Protein AF-A0A1B6EXB1-F1 (afdb_monomer)

Solvent-accessible surface area (backbone atoms only — not comparable to full-atom values): 6720 Å² total; per-residue (Å²): 132,81,75,65,54,85,61,65,78,53,10,34,50,47,20,28,64,65,62,47,88,60,81,82,73,93,81,90,86,84,89,85,79,88,60,55,78,89,67,84,69,47,42,64,33,49,50,20,46,51,47,48,53,49,49,33,73,75,62,48,88,80,75,56,72,69,56,51,23,52,41,31,43,49,9,32,39,78,31,52,68,43,94,70,78,61,62,54,27,42,49,66,69,68,64,52,90,98,55,86,82,90,77,79,90,88,118

pLDDT: mean 93.91, std 6.73, range [48.53, 98.31]

Radius of gyration: 13.43 Å; Cα contacts (8 Å, |Δi|>4): 126; chains: 1; bounding box: 31×35×30 Å

Structure (mmCIF, N/CA/C/O backbone):
data_AF-A0A1B6EXB1-F1
#
_entry.id   AF-A0A1B6EXB1-F1
#
loop_
_atom_site.group_PDB
_atom_site.id
_atom_site.type_symbol
_atom_site.label_atom_id
_atom_site.label_alt_id
_atom_site.label_comp_id
_atom_site.label_asym_id
_atom_site.label_entity_id
_atom_site.label_seq_id
_atom_site.pdbx_PDB_ins_code
_atom_site.Cartn_x
_atom_site.Cartn_y
_atom_site.Cartn_z
_atom_site.occupancy
_atom_site.B_iso_or_equiv
_atom_site.auth_seq_id
_atom_site.auth_comp_id
_atom_site.auth_asym_id
_atom_site.auth_atom_id
_atom_site.pdbx_PDB_model_num
ATOM 1 N N . LYS A 1 1 ? 12.319 -15.873 3.665 1.00 72.56 1 LYS A N 1
ATOM 2 C CA . LYS A 1 1 ? 12.174 -14.406 3.840 1.00 72.56 1 LYS A CA 1
ATOM 3 C C . LYS A 1 1 ? 12.125 -13.801 2.442 1.00 72.56 1 LYS A C 1
ATOM 5 O O . LYS A 1 1 ? 12.966 -14.194 1.643 1.00 72.56 1 LYS A O 1
ATOM 10 N N . LEU A 1 2 ? 11.123 -12.981 2.110 1.00 90.81 2 LEU A N 1
ATOM 11 C CA . LEU A 1 2 ? 11.055 -12.332 0.792 1.00 90.81 2 LEU A CA 1
ATOM 12 C C . LEU A 1 2 ? 12.168 -11.286 0.672 1.00 90.81 2 LEU A C 1
ATOM 14 O O . LEU A 1 2 ? 12.536 -10.673 1.674 1.00 90.81 2 LEU A O 1
ATOM 18 N N . LEU A 1 3 ? 12.702 -11.118 -0.536 1.00 94.38 3 LEU A N 1
ATOM 19 C CA . LEU A 1 3 ? 13.753 -10.154 -0.859 1.00 94.38 3 LEU A CA 1
ATOM 20 C C . LEU A 1 3 ? 13.318 -9.300 -2.064 1.00 94.38 3 LEU A C 1
ATOM 22 O O . LEU A 1 3 ? 12.580 -9.813 -2.918 1.00 94.38 3 LEU A O 1
ATOM 26 N N . PRO A 1 4 ? 13.771 -8.037 -2.159 1.00 95.44 4 PRO A N 1
ATOM 27 C CA . PRO A 1 4 ? 13.593 -7.224 -3.359 1.00 95.44 4 PRO A CA 1
ATOM 28 C C . PRO A 1 4 ? 14.236 -7.878 -4.590 1.00 95.44 4 PRO A C 1
ATOM 30 O O . PRO A 1 4 ? 15.195 -8.641 -4.475 1.00 95.44 4 PRO A O 1
ATOM 33 N N . GLY A 1 5 ? 13.711 -7.586 -5.776 1.00 94.88 5 GLY A N 1
ATOM 34 C CA . GLY A 1 5 ? 14.275 -8.042 -7.046 1.00 94.88 5 GLY A CA 1
ATOM 35 C C . GLY A 1 5 ? 13.393 -7.693 -8.240 1.00 94.88 5 GLY A C 1
ATOM 36 O O . GLY A 1 5 ? 12.469 -6.895 -8.121 1.00 94.88 5 GLY A O 1
ATOM 37 N N . GLU A 1 6 ? 13.642 -8.328 -9.380 1.00 94.00 6 GLU A N 1
ATOM 38 C CA . GLU A 1 6 ? 12.858 -8.096 -10.597 1.00 94.00 6 GLU A CA 1
ATOM 39 C C . GLU A 1 6 ? 11.564 -8.947 -10.643 1.00 94.00 6 GLU A C 1
ATOM 41 O O . GLU A 1 6 ? 11.523 -10.040 -10.061 1.00 94.00 6 GLU A O 1
ATOM 46 N N . PRO A 1 7 ? 10.496 -8.470 -11.317 1.00 95.25 7 PRO A N 1
ATOM 47 C CA . PRO A 1 7 ? 10.353 -7.111 -11.843 1.00 95.25 7 PRO A CA 1
ATOM 48 C C . PRO A 1 7 ? 10.157 -6.082 -10.714 1.00 95.25 7 PRO A C 1
ATOM 50 O O . PRO A 1 7 ? 9.476 -6.372 -9.730 1.00 95.25 7 PRO A O 1
ATOM 53 N N . ASN A 1 8 ? 10.697 -4.869 -10.874 1.00 94.38 8 ASN A N 1
ATOM 54 C CA . ASN A 1 8 ? 10.688 -3.841 -9.818 1.00 94.38 8 ASN A CA 1
ATOM 55 C C . ASN A 1 8 ? 9.308 -3.530 -9.214 1.00 94.38 8 ASN A C 1
ATOM 57 O O . ASN A 1 8 ? 9.191 -3.359 -8.003 1.00 94.38 8 ASN A O 1
ATOM 61 N N . TRP A 1 9 ? 8.242 -3.526 -10.019 1.00 94.31 9 TRP A N 1
ATOM 62 C CA . TRP A 1 9 ? 6.884 -3.265 -9.521 1.00 94.31 9 TRP A CA 1
ATOM 63 C C . TRP A 1 9 ? 6.395 -4.332 -8.524 1.00 94.31 9 TRP A C 1
ATOM 65 O O . TRP A 1 9 ? 5.577 -4.044 -7.653 1.00 94.31 9 TRP A O 1
ATOM 75 N N . ALA A 1 10 ? 6.906 -5.564 -8.602 1.00 96.62 10 ALA A N 1
ATOM 76 C CA . ALA A 1 10 ? 6.527 -6.622 -7.673 1.00 96.62 10 ALA A CA 1
ATOM 77 C C . AL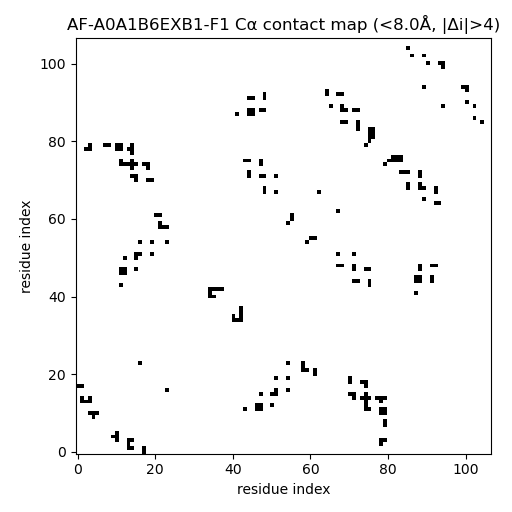A A 1 10 ? 7.108 -6.387 -6.270 1.00 96.62 10 ALA A C 1
ATOM 79 O O . ALA A 1 10 ? 6.658 -7.019 -5.315 1.00 96.62 10 ALA A O 1
ATOM 80 N N . ASN A 1 11 ? 8.087 -5.490 -6.114 1.00 97.75 11 ASN A N 1
ATOM 81 C CA . ASN A 1 11 ? 8.676 -5.190 -4.811 1.00 97.75 11 ASN A CA 1
ATOM 82 C C . ASN A 1 11 ? 7.688 -4.494 -3.869 1.00 97.75 11 ASN A C 1
ATOM 84 O O . ASN A 1 11 ? 7.711 -4.799 -2.680 1.00 97.75 11 ASN A O 1
ATOM 88 N N . TYR A 1 12 ? 6.761 -3.685 -4.393 1.00 97.56 12 TYR A N 1
ATOM 89 C CA . TYR A 1 12 ? 5.653 -3.120 -3.613 1.00 97.56 12 TYR A CA 1
ATOM 90 C C . TYR A 1 12 ? 4.823 -4.233 -2.949 1.00 97.56 12 TYR A C 1
ATOM 92 O O . TYR A 1 12 ? 4.604 -4.2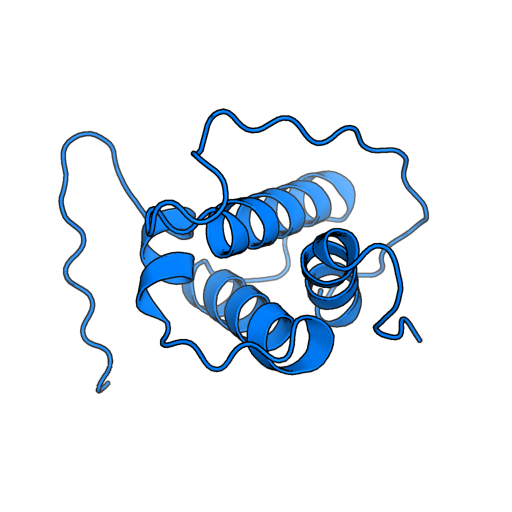36 -1.740 1.00 97.56 12 TYR A O 1
ATOM 100 N N . ILE A 1 13 ? 4.460 -5.265 -3.720 1.00 97.75 13 ILE A N 1
ATOM 101 C CA . ILE A 1 13 ? 3.707 -6.427 -3.225 1.00 97.75 13 ILE A CA 1
ATOM 102 C C . ILE A 1 13 ? 4.549 -7.259 -2.257 1.00 97.75 13 ILE A C 1
ATOM 104 O O . ILE A 1 13 ? 4.089 -7.599 -1.168 1.00 97.75 13 ILE A O 1
ATOM 108 N N . LYS A 1 14 ? 5.790 -7.593 -2.635 1.00 97.69 14 LYS A N 1
ATOM 109 C CA . LYS A 1 14 ? 6.693 -8.400 -1.799 1.00 97.69 14 LYS A CA 1
ATOM 110 C C . LYS A 1 14 ? 6.923 -7.747 -0.440 1.00 97.69 14 LYS A C 1
ATOM 112 O O . LYS A 1 14 ? 6.944 -8.464 0.556 1.00 97.69 14 LYS A O 1
ATOM 117 N N . GLY A 1 15 ? 7.071 -6.423 -0.397 1.00 97.69 15 GLY A N 1
ATOM 118 C CA . GLY A 1 15 ? 7.245 -5.681 0.846 1.00 97.69 15 GLY A CA 1
ATOM 119 C C . GLY A 1 15 ? 6.008 -5.739 1.729 1.00 97.69 15 GLY A C 1
ATOM 120 O O . GLY A 1 15 ? 6.119 -6.070 2.909 1.00 97.69 15 GLY A O 1
ATOM 121 N N . VAL A 1 16 ? 4.821 -5.531 1.154 1.00 97.69 16 VAL A N 1
ATOM 122 C CA . VAL A 1 16 ? 3.563 -5.655 1.901 1.00 97.69 16 VAL A CA 1
ATOM 123 C C . VAL A 1 16 ? 3.394 -7.070 2.457 1.00 97.69 16 VAL A C 1
ATOM 125 O O . VAL A 1 16 ? 3.109 -7.225 3.641 1.00 97.69 16 VAL A O 1
ATOM 128 N N . VAL A 1 17 ? 3.656 -8.110 1.658 1.00 97.00 17 VAL A N 1
ATOM 129 C CA . VAL A 1 17 ? 3.614 -9.510 2.119 1.00 97.00 17 VAL A CA 1
ATOM 130 C C . VAL A 1 17 ? 4.649 -9.775 3.217 1.00 97.00 17 VAL A C 1
ATOM 132 O O . VAL A 1 17 ? 4.363 -10.496 4.169 1.00 97.00 17 VAL A O 1
ATOM 135 N N . ALA A 1 18 ? 5.852 -9.207 3.106 1.00 96.50 18 ALA A N 1
ATOM 136 C CA . ALA A 1 18 ? 6.924 -9.410 4.077 1.00 96.50 18 ALA A CA 1
ATOM 137 C C . ALA A 1 18 ? 6.640 -8.771 5.444 1.00 96.50 18 ALA A C 1
ATOM 139 O O . ALA A 1 18 ? 7.105 -9.297 6.457 1.00 96.50 18 ALA A O 1
ATOM 140 N N . PHE A 1 19 ? 5.908 -7.654 5.473 1.00 96.19 19 PHE A N 1
ATOM 141 C CA . PHE A 1 19 ? 5.557 -6.929 6.699 1.00 96.19 19 PHE A CA 1
ATOM 142 C C . PHE A 1 19 ? 4.135 -7.192 7.200 1.00 96.19 19 PHE A C 1
ATOM 144 O O . PHE A 1 19 ? 3.773 -6.708 8.275 1.00 96.19 19 PHE A O 1
ATOM 151 N N . PHE A 1 20 ? 3.333 -7.964 6.467 1.00 95.81 20 PHE A N 1
ATOM 152 C CA . PHE A 1 20 ? 2.017 -8.391 6.921 1.00 95.81 20 PHE A CA 1
ATOM 153 C C . PHE A 1 20 ? 2.143 -9.218 8.211 1.00 95.81 20 PHE A C 1
ATOM 155 O O . PHE A 1 20 ? 2.918 -10.171 8.277 1.00 95.81 20 PHE A O 1
ATOM 162 N N . LYS A 1 21 ? 1.388 -8.854 9.256 1.00 92.19 21 LYS A N 1
ATOM 163 C CA . LYS A 1 21 ? 1.502 -9.491 10.582 1.00 92.19 21 LYS A CA 1
ATOM 164 C C . LYS A 1 21 ? 0.884 -10.897 10.642 1.00 92.19 21 LYS A C 1
ATOM 166 O O . LYS A 1 21 ? 1.165 -11.648 11.573 1.00 92.19 21 LYS A O 1
ATOM 171 N N . GLY A 1 22 ? 0.035 -11.257 9.677 1.00 89.50 22 GLY A N 1
ATOM 172 C CA . GLY A 1 22 ? -0.591 -12.577 9.585 1.00 89.50 22 GLY A CA 1
ATOM 173 C C . GLY A 1 22 ? 0.281 -13.621 8.877 1.00 89.50 22 GLY A C 1
ATOM 174 O O . GLY A 1 22 ? 1.270 -13.307 8.220 1.00 89.50 22 GLY A O 1
ATOM 175 N N . THR A 1 23 ? -0.104 -14.896 8.977 1.00 91.12 23 THR A N 1
ATOM 176 C CA . THR A 1 23 ? 0.569 -15.973 8.232 1.00 91.12 23 THR A CA 1
ATOM 177 C C . THR A 1 23 ? 0.042 -16.032 6.802 1.00 91.12 23 THR A C 1
ATOM 179 O O . THR A 1 2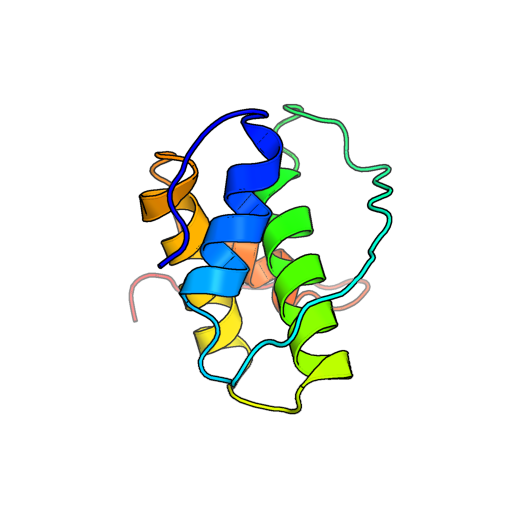3 ? -1.081 -16.477 6.568 1.00 91.12 23 THR A O 1
ATOM 182 N N . VAL A 1 24 ? 0.868 -15.618 5.844 1.00 93.56 24 VAL A N 1
ATOM 183 C CA . VAL A 1 24 ? 0.534 -15.649 4.415 1.00 93.56 24 VAL A CA 1
ATOM 184 C C . VAL A 1 24 ? 0.827 -17.032 3.830 1.00 93.56 24 VAL A 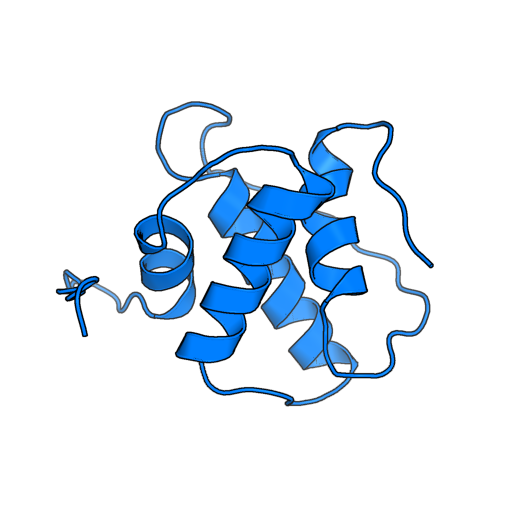C 1
ATOM 186 O O . VAL A 1 24 ? 1.940 -17.547 3.952 1.00 93.56 24 VAL A O 1
ATOM 189 N N . LYS A 1 25 ? -0.168 -17.632 3.169 1.00 93.31 25 LYS A N 1
ATOM 190 C CA . LYS A 1 25 ? 0.017 -18.807 2.297 1.00 93.31 25 LYS A CA 1
ATOM 191 C C . LYS A 1 25 ? 0.181 -18.351 0.845 1.00 93.31 25 LYS A C 1
ATOM 193 O O . LYS A 1 25 ? -0.136 -17.212 0.523 1.00 93.31 25 LYS A O 1
ATOM 198 N N . GLY A 1 26 ? 0.664 -19.236 -0.029 1.00 94.69 26 GLY A N 1
ATOM 199 C CA . GLY A 1 26 ? 0.720 -18.953 -1.466 1.00 94.69 26 GLY A CA 1
ATOM 200 C C . GLY A 1 26 ? -0.664 -18.613 -2.028 1.00 94.69 26 GLY A C 1
ATOM 201 O O . GLY A 1 26 ? -1.665 -19.183 -1.593 1.00 94.69 26 GLY A O 1
ATOM 202 N N . PHE A 1 27 ? -0.703 -17.676 -2.969 1.00 96.12 27 PHE A N 1
ATOM 203 C CA . PHE A 1 27 ? -1.913 -17.224 -3.646 1.00 96.12 27 PHE A CA 1
ATOM 204 C C . PHE A 1 27 ? -1.587 -16.844 -5.090 1.00 96.12 27 PHE A C 1
ATOM 206 O O . PHE A 1 27 ? -0.457 -16.459 -5.390 1.00 96.12 27 PHE A O 1
ATOM 213 N N . ASP A 1 28 ? -2.604 -16.889 -5.944 1.00 97.50 28 ASP A N 1
ATOM 214 C CA . ASP A 1 28 ? -2.567 -16.337 -7.294 1.00 97.50 28 ASP A CA 1
ATOM 215 C C . ASP A 1 28 ? -3.435 -15.078 -7.332 1.00 97.50 28 ASP A C 1
ATOM 217 O O . ASP A 1 28 ? -4.560 -15.066 -6.826 1.00 97.50 28 ASP A O 1
ATOM 221 N N . ALA A 1 29 ? -2.909 -14.001 -7.913 1.00 97.12 29 ALA A N 1
ATOM 222 C CA . ALA A 1 29 ? -3.604 -12.725 -8.015 1.00 97.12 29 ALA A CA 1
ATOM 223 C C . ALA A 1 29 ? -3.284 -12.037 -9.345 1.00 97.12 29 ALA A C 1
ATOM 225 O O . ALA A 1 29 ? -2.168 -12.128 -9.857 1.00 97.12 29 ALA A O 1
ATOM 226 N N . VAL A 1 30 ? -4.268 -11.313 -9.880 1.00 97.88 30 VAL A N 1
ATOM 227 C CA . VAL A 1 30 ? -4.113 -10.455 -11.060 1.00 97.88 30 VAL A CA 1
ATOM 228 C C . VAL A 1 30 ? -4.268 -9.006 -10.618 1.00 97.88 30 VAL A C 1
ATOM 230 O O . VAL A 1 30 ? -5.251 -8.656 -9.968 1.00 97.88 30 VAL A O 1
ATOM 233 N N . VAL A 1 31 ? -3.301 -8.165 -10.984 1.00 96.19 31 VAL A N 1
ATOM 234 C CA . VAL A 1 31 ? -3.308 -6.730 -10.682 1.00 96.19 31 VAL A CA 1
ATOM 235 C C . VAL A 1 31 ? -3.728 -5.960 -11.925 1.00 96.19 31 VAL A C 1
ATOM 237 O O . VAL A 1 31 ? -3.120 -6.099 -12.985 1.00 96.19 31 VAL A O 1
ATOM 240 N N . VAL A 1 32 ? -4.749 -5.120 -11.780 1.00 96.00 32 VAL A N 1
ATOM 241 C CA . VAL A 1 32 ?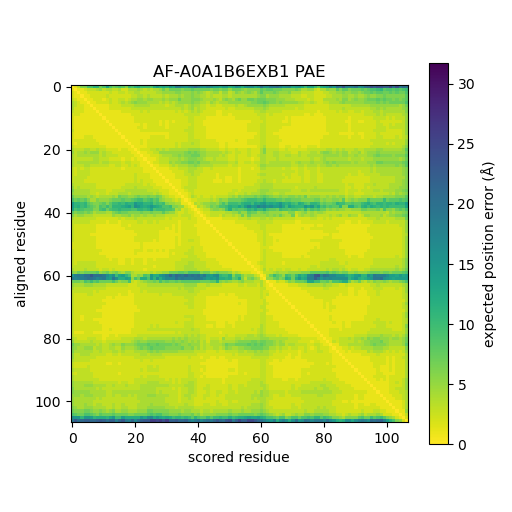 -5.207 -4.187 -12.812 1.00 96.00 32 VAL A CA 1
ATOM 242 C C . VAL A 1 32 ? -5.335 -2.813 -12.169 1.00 96.00 32 VAL A C 1
ATOM 244 O O . VAL A 1 32 ? -5.878 -2.693 -11.074 1.00 96.00 32 VAL A O 1
ATOM 247 N N . SER A 1 33 ? -4.833 -1.778 -12.837 1.00 94.06 33 SER A N 1
ATOM 248 C CA . SER A 1 33 ? -4.922 -0.398 -12.361 1.00 94.06 33 SER A CA 1
ATOM 249 C C . SER A 1 33 ? -5.229 0.542 -13.519 1.00 94.06 33 SER A C 1
ATOM 251 O O . SER A 1 33 ? -4.695 0.385 -14.616 1.00 94.06 33 SER A O 1
ATOM 253 N N . ASN A 1 34 ? -6.093 1.521 -13.260 1.00 94.75 34 ASN A N 1
ATOM 254 C CA . ASN A 1 34 ? -6.328 2.672 -14.128 1.00 94.75 34 ASN A CA 1
ATOM 255 C C . ASN A 1 34 ? -5.629 3.942 -13.608 1.00 94.75 34 ASN A C 1
ATOM 257 O O . ASN A 1 34 ? -5.802 5.007 -14.198 1.00 94.75 34 ASN A O 1
ATOM 261 N N . VAL A 1 35 ? -4.851 3.846 -12.522 1.00 93.62 35 VAL A N 1
ATOM 262 C CA . VAL A 1 35 ? -4.027 4.951 -12.025 1.00 93.62 35 VAL A CA 1
ATOM 263 C C . VAL A 1 35 ? -2.840 5.122 -12.977 1.00 93.62 35 VAL A C 1
ATOM 265 O O . VAL A 1 35 ? -2.086 4.164 -13.173 1.00 93.62 35 VAL A O 1
ATOM 268 N N . PRO A 1 36 ? -2.638 6.310 -13.575 1.00 89.25 36 PRO A N 1
ATOM 269 C CA . PRO A 1 36 ? -1.507 6.552 -14.461 1.00 89.25 36 PRO A CA 1
ATOM 270 C C . PRO A 1 36 ? -0.175 6.275 -13.759 1.00 89.25 36 PRO A C 1
ATOM 272 O O . PRO A 1 36 ? 0.150 6.891 -12.740 1.00 89.25 36 PRO A O 1
ATOM 275 N N . LEU A 1 37 ? 0.611 5.354 -14.317 1.00 85.25 37 LEU A N 1
ATOM 276 C CA . LEU A 1 37 ? 1.911 4.985 -13.762 1.00 85.25 37 LEU A CA 1
ATOM 277 C C . LEU A 1 37 ? 2.874 6.174 -13.841 1.00 85.25 37 LEU A C 1
ATOM 279 O O . LEU A 1 37 ? 3.054 6.761 -14.906 1.00 85.25 37 LEU A O 1
ATOM 283 N N . GLY A 1 38 ? 3.488 6.531 -12.711 1.00 77.00 38 GLY A N 1
ATOM 284 C CA . GLY A 1 38 ? 4.461 7.629 -12.644 1.00 77.00 38 GLY A CA 1
ATOM 285 C C . GLY A 1 38 ? 3.869 9.032 -12.835 1.00 77.00 38 GLY A C 1
ATOM 286 O O . GLY A 1 38 ? 4.620 9.995 -12.932 1.00 77.00 38 GLY A O 1
ATOM 287 N N . GLY A 1 39 ? 2.539 9.176 -12.858 1.00 78.56 39 GLY A N 1
ATOM 288 C CA . GLY A 1 39 ? 1.864 10.463 -13.064 1.00 78.56 39 GLY A CA 1
ATOM 289 C C . GLY A 1 39 ? 1.773 11.363 -11.826 1.00 78.56 39 GLY A C 1
ATOM 290 O O . GLY A 1 39 ? 1.051 12.352 -11.863 1.00 78.56 39 GLY A O 1
ATOM 291 N N . GLY A 1 40 ? 2.431 11.009 -10.716 1.00 85.31 40 GLY A N 1
ATOM 292 C CA . GLY A 1 40 ? 2.312 11.738 -9.444 1.00 85.31 40 GLY A CA 1
ATOM 293 C C . GLY A 1 40 ? 0.968 11.547 -8.726 1.00 8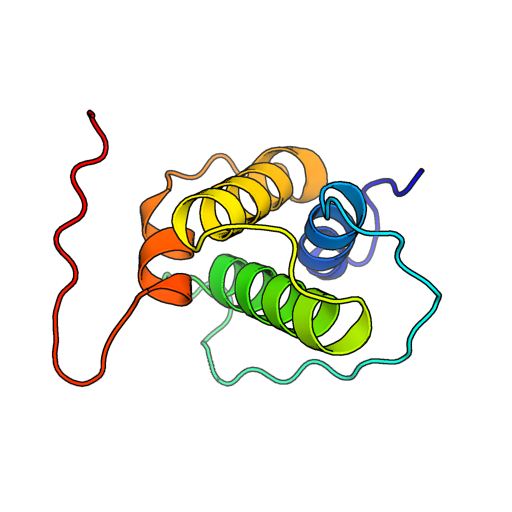5.31 40 GLY A C 1
ATOM 294 O O . GLY A 1 40 ? 0.632 12.331 -7.849 1.00 85.31 40 GLY A O 1
ATOM 295 N N . LEU A 1 41 ? 0.202 10.514 -9.096 1.00 91.00 41 LEU A N 1
ATOM 296 C CA . LEU A 1 41 ? -1.097 10.155 -8.505 1.00 91.00 41 LEU A CA 1
ATOM 297 C C . LEU A 1 41 ? -1.006 8.896 -7.622 1.00 91.00 41 LEU A C 1
ATOM 299 O O . LEU A 1 41 ? -1.959 8.127 -7.526 1.00 91.00 41 LEU A O 1
ATOM 303 N N . SER A 1 42 ? 0.169 8.661 -7.030 1.00 92.94 42 SER A N 1
ATOM 304 C CA . SER A 1 42 ? 0.394 7.626 -6.009 1.00 92.94 42 SER A CA 1
ATOM 305 C C . SER A 1 42 ? 0.049 6.194 -6.451 1.00 92.94 42 SER A C 1
ATOM 307 O O . SER A 1 42 ? -0.541 5.409 -5.704 1.00 92.94 42 SER A O 1
ATOM 309 N N . SER A 1 43 ? 0.443 5.817 -7.675 1.00 93.25 43 SER A N 1
ATOM 310 C CA . SER A 1 43 ? 0.215 4.463 -8.200 1.00 93.25 43 SER A CA 1
ATOM 311 C C . SER A 1 43 ? 0.860 3.368 -7.337 1.00 93.25 43 SER A C 1
ATOM 313 O O . SER A 1 43 ? 0.278 2.291 -7.216 1.00 93.25 43 SER A O 1
ATOM 315 N N . SER A 1 44 ? 2.013 3.637 -6.709 1.00 95.38 44 SER A N 1
ATOM 316 C CA . SER A 1 44 ? 2.679 2.710 -5.778 1.00 95.38 44 SER A CA 1
ATOM 317 C C . SER A 1 44 ? 1.849 2.480 -4.518 1.00 95.38 44 SER A C 1
ATOM 319 O O . SER A 1 44 ? 1.453 1.346 -4.255 1.00 95.38 44 SER A O 1
ATOM 321 N N . ALA A 1 45 ? 1.476 3.548 -3.811 1.00 97.31 45 ALA A N 1
ATOM 322 C CA . ALA A 1 45 ? 0.654 3.452 -2.608 1.00 97.31 45 ALA A CA 1
ATOM 323 C C . ALA A 1 45 ? -0.693 2.756 -2.871 1.00 97.31 45 ALA A C 1
ATOM 325 O O . ALA A 1 45 ? -1.123 1.929 -2.068 1.00 97.31 45 ALA A O 1
ATOM 326 N N . SER A 1 46 ? -1.333 3.007 -4.023 1.00 97.38 46 SER A N 1
ATOM 327 C CA . SER A 1 46 ? -2.574 2.307 -4.398 1.00 97.38 46 SER A CA 1
ATOM 328 C C . SER A 1 46 ? -2.378 0.789 -4.538 1.00 97.38 46 SER A C 1
ATOM 330 O O . SER A 1 46 ? -3.241 0.000 -4.140 1.00 97.38 46 SER A O 1
ATOM 332 N N . LEU A 1 47 ? -1.222 0.360 -5.057 1.00 97.50 47 LEU A N 1
ATOM 333 C CA . LEU A 1 47 ? -0.864 -1.049 -5.203 1.00 97.50 47 LEU A CA 1
ATOM 334 C C . LEU A 1 47 ? -0.540 -1.686 -3.846 1.00 97.50 47 LEU A C 1
ATOM 336 O O . LEU A 1 47 ? -0.976 -2.801 -3.566 1.00 97.50 47 LEU A O 1
ATOM 340 N N . GLU A 1 48 ? 0.189 -0.981 -2.988 1.00 98.31 48 GLU A N 1
ATOM 341 C CA . GLU A 1 48 ? 0.523 -1.450 -1.642 1.00 98.31 48 GLU A CA 1
ATOM 342 C C . GLU A 1 48 ? -0.734 -1.632 -0.788 1.00 98.31 48 GLU A C 1
ATOM 344 O O . GLU A 1 48 ? -0.965 -2.706 -0.228 1.00 98.31 48 GLU A O 1
ATOM 349 N N . VAL A 1 49 ? -1.587 -0.606 -0.748 1.00 98.12 49 VAL A N 1
ATOM 350 C CA . VAL A 1 49 ? -2.827 -0.602 0.032 1.00 98.12 49 VAL A CA 1
ATOM 351 C C . VAL A 1 49 ? -3.796 -1.668 -0.470 1.00 98.12 49 VAL A C 1
ATOM 353 O O . VAL A 1 49 ? -4.342 -2.421 0.338 1.00 98.12 49 VAL A O 1
ATOM 356 N N . SER A 1 50 ? -3.986 -1.794 -1.787 1.00 98.12 50 SER A N 1
ATOM 357 C CA . SER A 1 50 ? -4.840 -2.851 -2.348 1.00 98.12 50 SER A CA 1
ATOM 358 C C . SER A 1 50 ? -4.298 -4.250 -2.050 1.00 98.12 50 SER A C 1
ATOM 360 O O . SER A 1 50 ? -5.073 -5.132 -1.680 1.00 98.12 50 SER A O 1
ATOM 362 N N . THR A 1 51 ? -2.976 -4.443 -2.110 1.00 98.06 51 THR A N 1
ATOM 363 C CA . THR A 1 51 ? -2.328 -5.702 -1.716 1.00 98.06 51 THR A CA 1
ATOM 364 C C . THR A 1 51 ? -2.579 -6.010 -0.246 1.00 98.06 51 THR A C 1
ATOM 366 O O . THR A 1 51 ? -2.963 -7.127 0.089 1.00 98.06 51 THR A O 1
ATOM 369 N N . TYR A 1 52 ? -2.412 -5.029 0.642 1.00 98.06 52 TYR A N 1
ATOM 370 C CA . TYR A 1 52 ? -2.639 -5.225 2.069 1.00 98.06 52 TYR A CA 1
ATOM 371 C C . TYR A 1 52 ? -4.089 -5.644 2.338 1.00 98.06 52 TYR A C 1
ATOM 373 O O . TYR A 1 52 ? -4.341 -6.624 3.038 1.00 98.06 52 TYR A O 1
ATOM 381 N N . MET A 1 53 ? -5.050 -4.927 1.750 1.00 97.38 53 MET A N 1
ATOM 382 C CA . MET A 1 53 ? -6.477 -5.223 1.898 1.00 97.38 53 MET A CA 1
ATOM 383 C C . MET A 1 53 ? -6.841 -6.599 1.323 1.00 97.38 53 MET A C 1
ATOM 385 O O . MET A 1 53 ? -7.664 -7.308 1.900 1.00 97.38 53 MET A O 1
ATOM 389 N N . PHE A 1 54 ? -6.198 -7.013 0.229 1.00 97.69 54 PHE A N 1
ATOM 390 C CA . PHE A 1 54 ? -6.342 -8.355 -0.331 1.00 97.69 54 PHE A CA 1
ATOM 391 C C . PHE A 1 54 ? -5.834 -9.440 0.631 1.00 97.69 54 PHE A C 1
ATOM 393 O O . PHE A 1 54 ? -6.550 -10.406 0.896 1.00 97.69 54 PHE A O 1
ATOM 400 N N . LEU A 1 55 ? -4.638 -9.268 1.206 1.00 97.12 55 LEU A N 1
ATOM 401 C CA . LEU A 1 55 ? -4.088 -10.201 2.197 1.00 97.12 55 LEU A CA 1
ATOM 402 C C . LEU A 1 55 ? -4.968 -10.284 3.445 1.00 97.12 55 LEU A C 1
ATOM 404 O O . LEU A 1 55 ? -5.209 -11.378 3.949 1.00 97.12 55 LEU A O 1
ATOM 408 N N . GLU A 1 56 ? -5.483 -9.148 3.916 1.00 95.75 56 GLU A N 1
ATOM 409 C CA . GLU A 1 56 ? -6.421 -9.104 5.036 1.00 95.75 56 GLU A CA 1
ATOM 410 C C . GLU A 1 56 ? -7.712 -9.877 4.726 1.00 95.75 56 GLU A C 1
ATOM 412 O O . GLU A 1 56 ? -8.197 -10.642 5.560 1.00 95.75 56 GLU A O 1
ATOM 417 N N . GLY A 1 57 ? -8.245 -9.730 3.510 1.00 95.62 57 GLY A N 1
ATOM 418 C CA . GLY A 1 57 ? -9.419 -10.472 3.053 1.00 95.62 57 GLY A CA 1
ATOM 419 C C . GLY A 1 57 ? -9.200 -11.988 2.988 1.00 95.62 57 GLY A C 1
ATOM 420 O O . GLY A 1 57 ? -10.126 -12.745 3.274 1.00 95.62 57 GLY A O 1
ATOM 421 N N . LEU A 1 58 ? -7.988 -12.442 2.650 1.00 96.56 58 LEU A N 1
ATOM 422 C CA . LEU A 1 58 ? -7.655 -13.869 2.550 1.00 96.56 58 LEU A CA 1
ATOM 423 C C . LEU A 1 58 ? -7.247 -14.513 3.880 1.00 96.56 58 LEU A C 1
ATOM 425 O O . LEU A 1 58 ? -7.564 -15.677 4.125 1.00 96.56 58 LEU A O 1
ATOM 429 N N . PHE A 1 59 ? -6.503 -13.788 4.713 1.00 95.06 59 PHE A N 1
ATOM 430 C CA . PHE A 1 59 ? -5.805 -14.349 5.875 1.00 95.06 59 PHE A CA 1
ATOM 431 C C . PHE A 1 59 ? -6.282 -13.776 7.216 1.00 95.06 59 PHE A C 1
ATOM 433 O O . PHE A 1 59 ? -5.804 -14.206 8.265 1.00 95.06 59 PHE A O 1
ATOM 440 N N . GLY A 1 60 ? -7.264 -12.871 7.193 1.00 89.69 60 GLY A N 1
ATOM 441 C CA . GLY A 1 60 ? -7.916 -12.314 8.373 1.00 89.69 60 GLY A CA 1
ATOM 442 C C . GLY A 1 60 ? -7.386 -10.942 8.791 1.00 89.69 60 GLY A C 1
ATOM 443 O O . GLY A 1 60 ? -6.348 -10.468 8.333 1.00 89.69 60 GLY A O 1
ATOM 444 N N . LYS A 1 61 ? -8.143 -10.302 9.691 1.00 77.69 61 LYS A N 1
ATOM 445 C CA . LYS A 1 61 ? -7.898 -8.941 10.183 1.00 77.69 61 LYS A CA 1
ATOM 446 C C . LYS A 1 61 ? -6.726 -8.897 11.157 1.00 77.69 61 LYS A C 1
ATOM 448 O O . LYS A 1 61 ? -6.764 -9.585 12.175 1.00 77.69 61 LYS A O 1
ATOM 453 N N . THR A 1 62 ? -5.743 -8.041 10.886 1.00 73.50 62 THR A N 1
ATOM 454 C CA . THR A 1 62 ? -4.549 -7.925 11.738 1.00 73.50 62 THR A CA 1
ATOM 455 C C . THR A 1 62 ? -4.387 -6.562 12.404 1.00 73.50 62 THR A C 1
ATOM 457 O O . THR A 1 62 ? -3.835 -6.520 13.497 1.00 73.50 62 THR A O 1
ATOM 460 N N . ASP A 1 63 ? -4.879 -5.466 11.806 1.00 89.00 63 ASP A N 1
ATOM 461 C CA . ASP A 1 63 ? -4.435 -4.111 12.177 1.00 89.00 63 ASP A CA 1
ATOM 462 C C . ASP A 1 63 ? -5.509 -3.013 12.011 1.00 89.00 63 ASP A C 1
ATOM 464 O O . ASP A 1 63 ? -6.496 -3.166 11.278 1.00 89.00 63 ASP A O 1
ATOM 468 N N . CYS A 1 64 ? -5.319 -1.867 12.678 1.00 94.25 64 CYS A N 1
ATOM 469 C CA . CYS A 1 64 ? -6.118 -0.657 12.435 1.00 94.25 64 CYS A CA 1
ATOM 470 C C . CYS A 1 64 ? -5.647 0.087 11.170 1.00 94.25 64 CYS A C 1
ATOM 472 O O . CYS A 1 64 ? -4.504 -0.058 10.755 1.00 94.25 64 CYS A O 1
ATOM 474 N N . GLN A 1 65 ? -6.496 0.922 10.552 1.00 94.50 65 GLN A N 1
ATOM 475 C CA . GLN A 1 65 ? -6.178 1.595 9.274 1.00 94.50 65 GLN A CA 1
ATOM 476 C C . GLN A 1 65 ? -4.834 2.350 9.285 1.00 94.50 65 GLN A C 1
ATOM 478 O O . GLN A 1 65 ? -4.073 2.243 8.324 1.00 94.50 65 GLN A O 1
ATOM 483 N N . LYS A 1 66 ? -4.503 3.039 10.389 1.00 95.00 66 LYS A N 1
ATOM 484 C CA . LYS A 1 66 ? -3.211 3.725 10.573 1.00 95.00 66 LYS A CA 1
ATOM 485 C C . LYS A 1 66 ? -2.029 2.761 10.454 1.00 95.00 66 LYS A C 1
ATOM 487 O O . LYS A 1 66 ? -1.079 3.036 9.729 1.00 95.00 66 LYS A O 1
ATOM 492 N N . GLU A 1 67 ? -2.089 1.624 11.138 1.00 95.38 67 GLU A N 1
ATOM 493 C CA . GLU A 1 67 ? -1.028 0.612 11.093 1.00 95.38 67 GLU A CA 1
ATOM 494 C C . GLU A 1 67 ? -0.882 0.001 9.699 1.00 95.38 67 GLU A C 1
ATOM 496 O O . GLU A 1 67 ? 0.240 -0.188 9.237 1.00 95.38 67 GLU A O 1
ATOM 501 N N . LYS A 1 68 ? -1.994 -0.246 8.996 1.00 96.69 68 LYS A N 1
ATOM 502 C CA . LYS A 1 68 ? -1.955 -0.751 7.615 1.00 96.69 68 LYS A CA 1
ATOM 503 C C . LYS A 1 68 ? -1.211 0.206 6.687 1.00 96.69 68 LYS A C 1
ATOM 505 O O . LYS A 1 68 ? -0.364 -0.225 5.908 1.00 96.69 68 LYS A O 1
ATOM 510 N N . ALA A 1 69 ? -1.500 1.502 6.792 1.00 97.19 69 ALA A N 1
ATOM 511 C CA . ALA A 1 69 ? -0.838 2.522 5.989 1.00 97.19 69 ALA A CA 1
ATOM 512 C C . ALA A 1 69 ? 0.661 2.639 6.324 1.00 97.19 69 ALA A C 1
ATOM 514 O O . ALA A 1 69 ? 1.481 2.729 5.416 1.00 97.19 69 ALA A O 1
ATOM 515 N N . LEU A 1 70 ? 1.034 2.544 7.607 1.00 97.00 70 LEU A N 1
ATOM 516 C CA . LEU A 1 70 ? 2.440 2.510 8.033 1.00 97.00 70 LEU A CA 1
ATOM 517 C C . LEU A 1 70 ? 3.179 1.263 7.523 1.00 97.00 70 LEU A C 1
ATOM 519 O O . LEU A 1 70 ? 4.344 1.351 7.144 1.00 97.00 70 LEU A O 1
ATOM 523 N N . ILE A 1 71 ? 2.516 0.104 7.477 1.00 97.12 71 ILE A N 1
ATOM 524 C CA . ILE A 1 71 ? 3.085 -1.118 6.889 1.00 97.12 71 ILE A CA 1
ATOM 525 C C . ILE A 1 71 ? 3.331 -0.935 5.387 1.00 97.12 71 ILE A C 1
ATOM 527 O O . ILE A 1 71 ? 4.386 -1.333 4.896 1.00 97.12 71 ILE A O 1
ATOM 531 N N . CYS A 1 72 ? 2.394 -0.312 4.671 1.00 98.06 72 CYS A N 1
ATOM 532 C CA . CYS A 1 72 ? 2.557 -0.003 3.250 1.00 98.06 72 CYS A CA 1
ATOM 533 C C . CYS A 1 72 ? 3.728 0.967 3.020 1.00 98.06 72 CYS A C 1
ATOM 535 O O . CYS A 1 72 ? 4.613 0.667 2.230 1.00 98.06 72 CYS A O 1
ATOM 537 N N . GLN A 1 73 ? 3.825 2.046 3.804 1.00 98.06 73 GLN A N 1
ATOM 538 C CA . GLN A 1 73 ? 4.948 2.988 3.719 1.00 98.06 73 GLN A CA 1
ATOM 539 C C . GLN A 1 73 ? 6.290 2.285 3.966 1.00 98.06 73 GLN A C 1
ATOM 541 O O . GLN A 1 73 ? 7.272 2.492 3.254 1.00 98.06 73 GLN A O 1
ATOM 546 N N . ARG A 1 74 ? 6.330 1.403 4.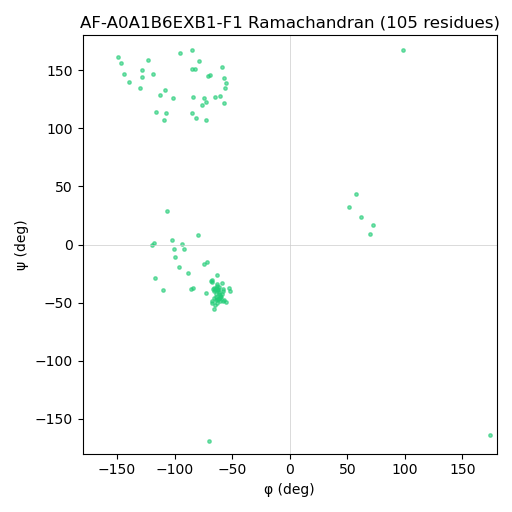969 1.00 97.50 74 ARG A N 1
ATOM 547 C CA . ARG A 1 74 ? 7.516 0.604 5.271 1.00 97.50 74 ARG A CA 1
ATOM 548 C C . ARG A 1 74 ? 7.892 -0.325 4.112 1.00 97.50 74 ARG A C 1
ATOM 550 O O . ARG A 1 74 ? 9.078 -0.496 3.836 1.00 97.50 74 ARG A O 1
ATOM 557 N N . ALA A 1 75 ? 6.908 -0.917 3.434 1.00 97.62 75 ALA A N 1
ATOM 558 C CA . ALA A 1 75 ? 7.135 -1.699 2.222 1.00 97.62 75 ALA A CA 1
ATOM 559 C C . ALA A 1 75 ? 7.763 -0.843 1.109 1.00 97.62 75 ALA A C 1
ATOM 561 O O . ALA A 1 75 ? 8.737 -1.281 0.493 1.00 97.62 75 ALA A O 1
ATOM 562 N N . GLU A 1 76 ? 7.278 0.382 0.902 1.00 97.25 76 GLU A N 1
ATOM 563 C CA . GLU A 1 76 ? 7.838 1.311 -0.086 1.00 97.25 76 GLU A CA 1
ATOM 564 C C . GLU A 1 76 ? 9.307 1.652 0.215 1.00 97.25 76 GLU A C 1
ATOM 566 O O . GLU A 1 76 ? 10.174 1.589 -0.663 1.00 97.25 76 GLU A O 1
ATOM 571 N N . HIS A 1 77 ? 9.613 1.937 1.484 1.00 97.44 77 HIS A N 1
ATOM 572 C CA . HIS A 1 77 ? 10.967 2.277 1.927 1.00 97.44 77 HIS A CA 1
ATOM 573 C C . HIS A 1 77 ? 11.931 1.094 1.820 1.00 97.44 77 HIS A C 1
ATOM 575 O O . HIS A 1 77 ? 13.010 1.240 1.253 1.00 97.44 77 HIS A O 1
ATOM 581 N N . GLU A 1 78 ? 11.567 -0.075 2.358 1.00 96.88 78 GLU A N 1
ATOM 582 C CA . GLU A 1 78 ? 12.501 -1.202 2.505 1.00 96.88 78 GLU A CA 1
ATOM 583 C C . GLU A 1 78 ? 12.552 -2.135 1.283 1.00 96.88 78 GLU A C 1
ATOM 585 O O . GLU A 1 78 ? 13.556 -2.821 1.088 1.00 96.88 78 GLU A O 1
ATOM 590 N N . PHE A 1 79 ? 11.497 -2.194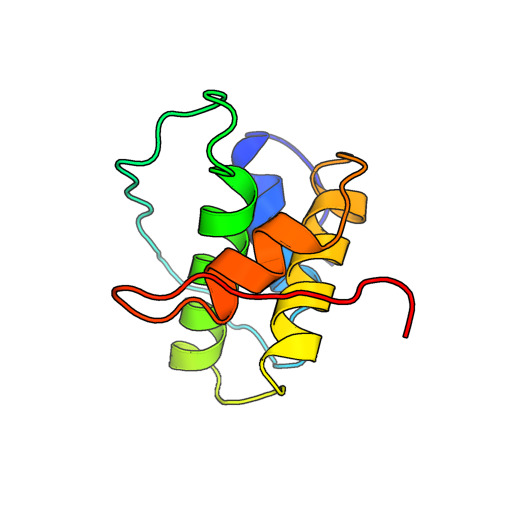 0.459 1.00 97.62 79 PHE A N 1
ATOM 591 C CA . PHE A 1 79 ? 11.459 -3.076 -0.717 1.00 97.62 79 PHE A CA 1
ATOM 592 C C . PHE A 1 79 ? 11.528 -2.328 -2.044 1.00 97.62 79 PHE A C 1
ATOM 594 O O . PHE A 1 79 ? 12.203 -2.803 -2.960 1.00 97.62 79 PHE A O 1
ATOM 601 N N . ALA A 1 80 ? 10.861 -1.179 -2.165 1.00 94.38 80 ALA A N 1
ATOM 602 C CA . ALA A 1 80 ? 10.929 -0.355 -3.371 1.00 94.38 80 ALA A CA 1
ATOM 603 C C . ALA A 1 80 ? 12.032 0.718 -3.313 1.00 94.38 80 ALA A C 1
ATOM 605 O O . ALA A 1 80 ? 12.249 1.413 -4.304 1.00 94.38 80 ALA A O 1
ATOM 606 N N . ASN A 1 81 ? 12.747 0.842 -2.184 1.00 93.62 81 ASN A N 1
ATOM 607 C CA . ASN A 1 81 ? 13.824 1.817 -1.960 1.00 93.62 81 ASN A CA 1
ATOM 608 C C . ASN A 1 81 ? 13.415 3.261 -2.291 1.00 93.62 81 ASN A C 1
ATOM 610 O O . ASN A 1 81 ? 14.232 4.058 -2.755 1.00 93.62 81 ASN A O 1
ATOM 614 N N . THR A 1 82 ? 12.141 3.594 -2.084 1.00 91.56 82 THR A N 1
ATOM 615 C CA . THR A 1 82 ? 11.591 4.906 -2.424 1.00 91.56 82 THR A CA 1
ATOM 616 C C . THR A 1 82 ? 11.294 5.667 -1.133 1.00 91.56 82 THR A C 1
ATOM 618 O O . THR A 1 82 ? 10.356 5.310 -0.424 1.00 91.56 82 THR A O 1
ATOM 621 N N . PRO A 1 83 ? 12.087 6.694 -0.773 1.00 89.56 83 PRO A N 1
ATOM 622 C CA . PRO A 1 83 ? 11.841 7.474 0.431 1.00 89.56 83 PRO A CA 1
ATOM 623 C C . PRO A 1 83 ? 10.622 8.380 0.220 1.00 89.56 83 PRO A C 1
ATOM 625 O O . PRO A 1 83 ? 10.689 9.375 -0.500 1.00 89.56 83 PRO A O 1
ATOM 628 N N . CYS A 1 84 ? 9.506 8.033 0.855 1.00 92.19 84 CYS A N 1
ATOM 629 C CA . CYS A 1 84 ? 8.245 8.772 0.781 1.00 92.19 84 CYS A CA 1
ATOM 630 C C . CYS A 1 84 ? 7.736 9.207 2.168 1.00 92.19 84 CYS A C 1
ATOM 632 O O . CYS A 1 84 ? 8.094 8.633 3.203 1.00 92.19 84 CYS A O 1
ATOM 634 N N . GLY A 1 85 ? 6.878 10.231 2.189 1.00 93.88 85 GLY A N 1
ATOM 635 C CA . GLY A 1 85 ? 6.063 10.559 3.362 1.00 93.88 85 GLY A CA 1
ATOM 636 C C . GLY A 1 85 ? 4.966 9.514 3.602 1.00 93.88 85 GLY A C 1
ATOM 637 O O . GLY A 1 85 ? 4.976 8.450 3.001 1.00 93.88 85 GLY A O 1
ATOM 638 N N . ILE A 1 86 ? 4.018 9.807 4.494 1.00 95.56 86 ILE A N 1
ATOM 639 C CA . ILE A 1 86 ? 2.929 8.875 4.855 1.00 95.56 86 ILE A CA 1
ATOM 640 C C . ILE A 1 86 ? 1.593 9.183 4.148 1.00 95.56 86 ILE A C 1
ATOM 642 O O . ILE A 1 86 ? 0.643 8.403 4.211 1.00 95.56 86 ILE A O 1
ATOM 646 N N . MET A 1 87 ? 1.510 10.350 3.499 1.00 96.25 87 MET A N 1
ATOM 647 C CA . MET A 1 87 ? 0.276 10.915 2.944 1.00 96.25 87 MET A CA 1
ATOM 648 C C . MET A 1 87 ? -0.418 9.958 1.972 1.00 96.25 87 MET A C 1
ATOM 650 O O . MET A 1 87 ? -1.610 9.701 2.129 1.00 96.25 87 MET A O 1
ATOM 654 N N . ASP A 1 88 ? 0.329 9.413 1.014 1.00 97.19 88 ASP A N 1
ATOM 655 C CA . ASP A 1 88 ? -0.181 8.599 -0.091 1.00 97.19 88 ASP A CA 1
ATOM 656 C C . ASP A 1 88 ? -0.855 7.314 0.409 1.00 97.19 88 ASP A C 1
ATOM 658 O O . ASP A 1 88 ? -1.989 7.000 0.034 1.00 97.19 88 ASP A O 1
ATOM 662 N N . GLN A 1 89 ? -0.204 6.601 1.331 1.00 97.94 89 GLN A N 1
ATOM 663 C CA . GLN A 1 89 ? -0.767 5.408 1.958 1.00 97.94 89 GLN A CA 1
ATOM 664 C C . GLN A 1 89 ? -1.974 5.748 2.836 1.00 97.94 89 GLN A C 1
ATOM 666 O O . GLN A 1 89 ? -2.952 5.000 2.850 1.00 97.94 89 GLN A O 1
ATOM 671 N N . PHE A 1 90 ? -1.943 6.874 3.557 1.00 97.38 90 PHE A N 1
ATOM 672 C CA . PHE A 1 90 ? -3.060 7.303 4.402 1.00 97.38 90 PHE A CA 1
ATOM 673 C C . PHE A 1 90 ? -4.311 7.623 3.588 1.00 97.38 90 PHE A C 1
ATOM 675 O O . PHE A 1 90 ? -5.380 7.087 3.887 1.00 97.38 90 PHE A O 1
ATOM 682 N N . ILE A 1 91 ? -4.196 8.471 2.562 1.00 97.62 91 ILE A N 1
ATOM 683 C CA . ILE A 1 91 ? -5.351 8.848 1.741 1.00 97.62 91 ILE A CA 1
ATOM 684 C C . ILE A 1 91 ? -5.885 7.648 0.961 1.00 97.62 91 ILE A C 1
ATOM 686 O O . ILE A 1 91 ? -7.100 7.474 0.878 1.00 97.62 91 ILE A O 1
ATOM 690 N N . SER A 1 92 ? -5.005 6.771 0.466 1.00 97.69 92 SER A N 1
ATOM 691 C CA . SER A 1 92 ? -5.437 5.560 -0.232 1.00 97.69 92 SER A CA 1
ATOM 692 C C . SER A 1 92 ? -6.136 4.558 0.698 1.00 97.69 92 SER A C 1
ATOM 694 O O . SER A 1 92 ? -7.003 3.825 0.230 1.00 97.69 92 SER A O 1
ATOM 696 N N . MET A 1 93 ? -5.782 4.510 1.989 1.00 97.19 93 MET A N 1
ATOM 697 C CA . MET A 1 93 ? -6.380 3.604 2.982 1.00 97.19 93 MET A CA 1
ATOM 698 C C . MET A 1 93 ? -7.685 4.137 3.593 1.00 97.19 93 MET A C 1
ATOM 700 O O . MET A 1 93 ? -8.585 3.357 3.903 1.00 97.19 93 MET A O 1
ATOM 704 N N . MET A 1 94 ? -7.771 5.449 3.831 1.00 96.75 94 MET A N 1
ATOM 705 C CA . MET A 1 94 ? -8.811 6.062 4.675 1.00 96.75 94 MET A CA 1
ATOM 706 C C . MET A 1 94 ? -9.691 7.076 3.942 1.00 96.75 94 MET A C 1
ATOM 708 O O . MET A 1 94 ? -10.596 7.649 4.550 1.00 96.75 94 MET A O 1
ATOM 712 N N . GLY A 1 95 ? -9.436 7.316 2.655 1.00 97.00 95 GLY A N 1
ATOM 713 C CA . GLY A 1 95 ? -10.228 8.227 1.843 1.00 97.00 95 GLY A CA 1
ATOM 714 C C . GLY A 1 95 ? -11.712 7.862 1.851 1.00 97.00 95 GLY A C 1
ATOM 715 O O . GLY A 1 95 ? -12.095 6.694 1.759 1.00 97.00 95 GLY A O 1
ATOM 716 N N . THR A 1 96 ? -12.562 8.880 1.941 1.00 97.25 96 THR A N 1
ATOM 717 C CA . THR A 1 96 ? -14.014 8.738 1.841 1.00 97.25 96 THR A CA 1
ATOM 718 C C . THR A 1 96 ? -14.526 9.539 0.653 1.00 97.25 96 THR A C 1
ATOM 720 O O . THR A 1 96 ? -13.971 10.576 0.283 1.00 97.25 96 THR A O 1
ATOM 723 N N . ALA A 1 97 ? -15.585 9.040 0.013 1.00 97.44 97 ALA A N 1
ATOM 724 C CA . ALA A 1 97 ? -16.152 9.691 -1.160 1.00 97.44 97 ALA A CA 1
ATOM 725 C C . ALA A 1 97 ? -16.527 11.147 -0.842 1.00 97.44 97 ALA A C 1
ATOM 727 O O . ALA A 1 97 ? -17.151 11.418 0.184 1.00 97.44 97 ALA A O 1
ATOM 728 N N . ASN A 1 98 ? -16.169 12.066 -1.741 1.00 97.31 98 ASN A N 1
ATOM 729 C CA . ASN A 1 98 ? -16.470 13.500 -1.652 1.00 97.31 98 ASN A CA 1
ATOM 730 C C . ASN A 1 98 ? -15.876 14.232 -0.436 1.00 97.31 98 ASN A C 1
ATOM 732 O O . ASN A 1 98 ? -16.393 15.277 -0.048 1.00 97.31 98 ASN A O 1
ATOM 736 N N . ASN A 1 99 ? -14.801 13.715 0.161 1.00 98.06 99 ASN A N 1
ATOM 737 C CA . ASN A 1 99 ? -14.126 14.367 1.279 1.00 98.06 99 ASN A CA 1
ATOM 738 C C . ASN A 1 99 ? -12.625 14.489 1.018 1.00 98.06 99 ASN A C 1
ATOM 740 O O . ASN A 1 99 ? -12.000 13.593 0.451 1.00 98.06 99 ASN A O 1
ATOM 744 N N . ALA A 1 100 ? -12.042 15.591 1.484 1.00 97.56 100 ALA A N 1
ATOM 745 C CA . ALA A 1 100 ? -10.606 15.665 1.707 1.00 97.56 100 ALA A CA 1
ATOM 746 C C . ALA A 1 100 ? -10.272 15.035 3.067 1.00 97.56 100 ALA A C 1
ATOM 748 O O . ALA A 1 100 ? -11.084 15.078 3.993 1.00 97.56 100 ALA A O 1
ATOM 749 N N . LEU A 1 101 ? -9.066 14.485 3.198 1.00 96.62 101 LEU A N 1
ATOM 750 C CA . LEU A 1 101 ? -8.557 13.967 4.464 1.00 96.62 101 LEU A CA 1
ATOM 751 C C . LEU A 1 101 ? -7.485 14.917 4.995 1.00 96.62 101 LEU A C 1
ATOM 753 O O . LEU A 1 101 ? -6.417 15.045 4.398 1.00 96.62 101 LEU A O 1
ATOM 757 N N . LEU A 1 102 ? -7.765 15.580 6.116 1.00 96.38 102 LEU A N 1
ATOM 758 C CA . LEU A 1 102 ? -6.741 16.313 6.854 1.00 96.38 102 LEU A CA 1
ATOM 759 C C . LEU A 1 102 ? -5.877 15.303 7.614 1.00 96.38 102 LEU A C 1
ATOM 761 O O . LEU A 1 102 ? -6.387 14.565 8.456 1.00 96.38 102 LEU A O 1
ATOM 765 N N . ILE A 1 103 ? -4.580 15.281 7.315 1.00 93.88 103 ILE A N 1
ATOM 766 C CA . ILE A 1 103 ? -3.601 14.415 7.972 1.00 93.88 103 ILE A CA 1
ATOM 767 C C . ILE A 1 103 ? -2.606 15.317 8.698 1.00 93.88 103 ILE A C 1
ATOM 769 O O . ILE A 1 103 ? -1.864 16.062 8.059 1.00 93.88 103 ILE A O 1
ATOM 773 N N . ASP A 1 104 ? -2.594 15.244 10.025 1.00 92.50 104 ASP A N 1
ATOM 774 C CA . ASP A 1 104 ? -1.498 15.789 10.820 1.00 92.50 104 ASP A CA 1
ATOM 775 C C . ASP A 1 104 ? -0.393 14.729 10.900 1.00 92.50 104 ASP A C 1
ATOM 777 O O . ASP A 1 104 ? -0.591 13.647 11.448 1.00 92.50 104 ASP A O 1
ATOM 781 N N . CYS A 1 105 ? 0.751 15.023 10.284 1.00 89.12 105 CYS A N 1
ATOM 782 C CA . CYS A 1 105 ? 1.894 14.113 10.205 1.00 89.12 105 CYS A CA 1
ATOM 783 C C . CYS A 1 105 ? 2.918 14.329 11.334 1.00 89.12 105 CYS A C 1
ATOM 785 O O . CYS A 1 105 ? 3.961 13.675 11.325 1.00 89.12 105 CYS A O 1
ATOM 787 N N . LEU A 1 106 ? 2.679 15.275 12.250 1.00 82.75 106 LEU A N 1
ATOM 788 C CA . LEU A 1 106 ? 3.602 15.613 13.338 1.0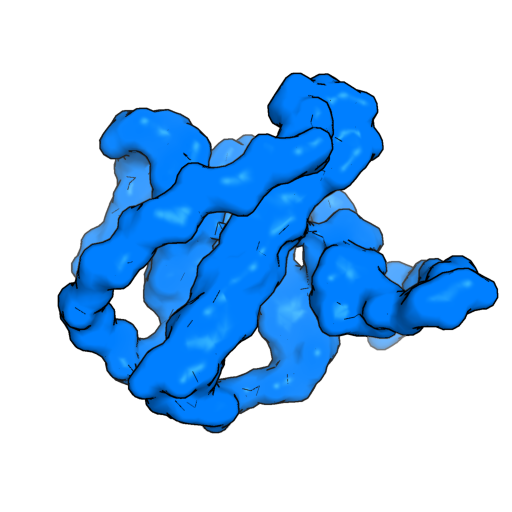0 82.75 106 LEU A CA 1
ATOM 789 C C . LEU A 1 106 ? 3.266 14.903 14.658 1.00 82.75 106 LEU A C 1
ATOM 791 O O . LEU A 1 106 ? 4.138 14.821 15.524 1.00 82.75 106 LEU A O 1
ATOM 795 N N . THR A 1 107 ? 2.032 14.416 14.820 1.00 48.53 107 THR A N 1
ATOM 796 C CA . THR A 1 107 ? 1.515 13.777 16.047 1.00 48.53 107 THR A CA 1
ATOM 797 C C . THR A 1 107 ? 1.196 12.291 15.867 1.00 48.53 107 THR A C 1
ATOM 799 O O . THR A 1 107 ? 1.281 11.555 16.877 1.00 48.53 107 THR A O 1
#

Nearest PDB structures (foldseek):
  6zfh-assembly7_G  TM=9.752E-01  e=1.367E-09  Homo sapiens
  6zfh-assembly8_H  TM=9.781E-01  e=1.871E-09  Homo sapiens
  6qje-assembly3_C  TM=9.721E-01  e=1.456E-09  Homo sapiens
  6q91-assembly2_B  TM=9.697E-01  e=2.122E-09  Homo sapiens
  6gr2-assembly4_E  TM=9.792E-01  e=4.801E-09  Homo sapiens

Mean predicted aligned error: 3.37 Å

InterPro domains:
  IPR000705 Galactokinase [PR00473] (9-20)
  IPR000705 Galactokinase [PR00473] (26-44)
  IPR006203 GHMP kinase, ATP-binding, conserved site [PS00627] (35-46)
  IPR006204 GHMP kinase N-terminal domain [PF00288] (11-95)
  IPR014721 Small ribosomal subunit protein uS5 domain 2-type fold, subgroup [G3DSA:3.30.230.10] (3-107)
  IPR020568 Ribosomal protein uS5 domain 2-type superfamily [SSF54211] (3-105)

Secondary structure (DSSP, 8-state):
-----SSTTHHHHHHHHHH-SS-PPP--------SPTTSSS-HHHHHHHHHHHHHHHHH-----HHHHHHHHHHHHHHTS-----SHHHHHHHH--TT------S--

Sequence (107 aa):
KLLPGEPNWANYIKGVVAFFKGTVKGFDAVVVSNVPLGGGLSSSASLEVSTYMFLEGLFGKTDCQKEKALICQRAEHEFANTPCGIMDQFISMMGTANNALLIDCLT

Organism: NCBI:txid1464854

Foldseek 3Di:
DQAADPPLLCLLLSQLVVLQPFDDDDDDDDDDDPPDPPPPLLPSLLVNLVSNVVRCVVGHDDDDLLVSLVSSQRSCCRHNVDNDASVSNNCSRPPDPPDDDDDDRPD